Protein AF-A0A9W7DJP7-F1 (afdb_monomer)

pLDDT: mean 86.61, std 11.28, range [44.16, 97.75]

Secondary structure (DSSP, 8-state):
-TTGGGT--GGGEEEEEEEEEEPPPEEEEEEEGGGEEEEEEE--EEEEEEEEEPPP-PPPP---------HHHHHHHHHHHHHH--

Nearest PDB structures (foldseek):
  5jus-assembly1_U  TM=8.213E-01  e=7.471E-09  Saccharomyces cerevisiae
  6ylx-assembly1_P  TM=8.723E-01  e=2.632E-08  Saccharomyces cerevisiae
  7ohq-assembly1_P  TM=7.954E-01  e=4.089E-08  Saccharomyces cerevisiae S288C
  8ine-assembly1_Y  TM=7.484E-01  e=1.788E-06  Homo sapiens
  8rjd-assembly1_P  TM=6.351E-01  e=9.524E-07  Oryctolagus cuniculus

InterPro domains:
  IPR001063 Large ribosomal subunit protein uL22 [PF00237] (5-52)
  IPR005721 Large ribosomal subunit protein uL22, eukaryota/archaea [PTHR11593] (4-74)
  IPR018260 Large ribosomal subunit protein uL22, conserved site [PS00464] (27-51)
  IPR036394 Ribosomal protein uL22 superfamily [G3DSA:3.90.470.10] (1-85)
  IPR036394 Ribosomal protein uL22 superfamily [SSF54843] (4-53)

Mean predicted aligned error: 12.51 Å

Foldseek 3Di:
DVCVVVVDDPVQKDWPDKDKAWDDWDWDWDADPPRDIDTDTDTDIDIDTDIDGDDDDDDDDDDPPPDDDDPVRVVVVVVVCVVVVD

Radius of gyration: 32.15 Å; Cα contacts (8 Å, |Δi|>4): 81; chains: 1; bounding box: 70×50×75 Å

Solvent-accessible surface area (backbone atoms only — not comparable to full-atom values): 5756 Å² total; per-residue (Å²): 118,74,55,70,77,68,75,54,62,77,91,47,54,38,82,76,43,78,48,78,44,83,39,82,63,48,81,47,78,41,86,45,83,91,83,39,76,45,83,43,67,49,83,48,66,47,79,47,78,42,74,40,68,70,78,75,94,71,83,77,81,84,77,82,77,80,77,87,70,53,73,70,56,52,53,52,52,54,54,50,52,62,67,73,75,113

Sequence (86 aa):
MASQAKGLDVEKLIISHIQVNQAPKMRRRTFRAHGRINAYQSSPSHIELVLTEADAVVEKAKEEKKVRLNSRQKGRLVSQKRLTAA

Organism: Ambrosiozyma monospora (NCBI:txid43982)

Structure (mmCIF, N/CA/C/O backbone):
data_AF-A0A9W7DJP7-F1
#
_entry.id   AF-A0A9W7DJP7-F1
#
loop_
_atom_site.group_PDB
_atom_site.id
_atom_site.type_symbol
_atom_site.label_atom_id
_atom_site.label_alt_id
_atom_site.label_comp_id
_atom_site.label_asym_id
_atom_site.label_entity_id
_atom_site.label_seq_id
_atom_site.pdbx_PDB_ins_code
_atom_site.Cartn_x
_atom_site.Cartn_y
_atom_site.Cartn_z
_atom_site.occupancy
_atom_site.B_iso_or_equiv
_atom_site.auth_seq_id
_atom_site.auth_comp_id
_atom_site.auth_asym_id
_atom_site.auth_atom_id
_atom_site.pdbx_PDB_model_num
ATOM 1 N N . MET A 1 1 ? 4.041 -14.664 9.601 1.00 44.16 1 MET A N 1
ATOM 2 C CA . MET A 1 1 ? 4.297 -14.854 11.049 1.00 44.16 1 MET A CA 1
ATOM 3 C C . MET A 1 1 ? 4.031 -13.614 11.916 1.00 44.16 1 MET A C 1
ATOM 5 O O . MET A 1 1 ? 4.052 -13.743 13.129 1.00 44.16 1 MET A O 1
ATOM 9 N N . ALA A 1 2 ? 3.743 -12.426 11.362 1.00 55.78 2 ALA A N 1
ATOM 10 C CA . ALA A 1 2 ? 3.654 -11.203 12.176 1.00 55.78 2 ALA A CA 1
ATOM 11 C C . ALA A 1 2 ? 2.410 -11.093 13.091 1.00 55.78 2 ALA A C 1
ATOM 13 O O . ALA A 1 2 ? 2.475 -10.391 14.094 1.00 55.78 2 ALA A O 1
ATOM 14 N N . SER A 1 3 ? 1.296 -11.766 12.782 1.00 57.81 3 SER A N 1
ATOM 15 C CA . SER A 1 3 ? 0.061 -11.719 13.588 1.00 57.81 3 SER A CA 1
ATOM 16 C C . SER A 1 3 ? 0.115 -12.609 14.834 1.00 57.81 3 SER A C 1
ATOM 18 O O . S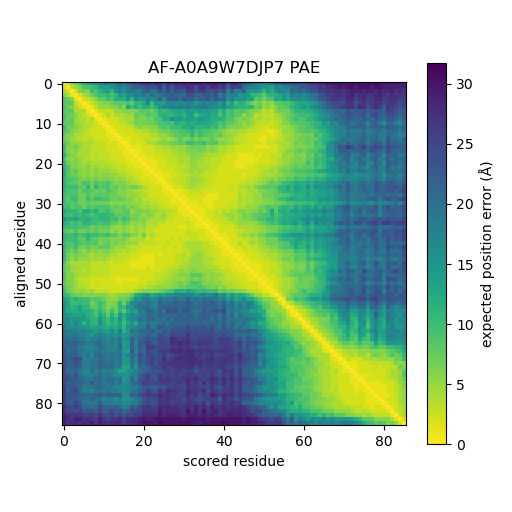ER A 1 3 ? -0.275 -12.166 15.909 1.00 57.81 3 SER A O 1
ATOM 20 N N . GLN A 1 4 ? 0.695 -13.810 14.729 1.00 57.44 4 GLN A N 1
ATOM 21 C CA . GLN A 1 4 ? 0.905 -14.705 15.880 1.00 57.44 4 GLN A CA 1
ATOM 22 C C . GLN A 1 4 ? 1.830 -14.083 16.937 1.00 57.44 4 GLN A C 1
ATOM 24 O O . GLN A 1 4 ? 1.602 -14.243 18.130 1.00 57.44 4 GLN A O 1
ATOM 29 N N . ALA A 1 5 ? 2.834 -13.311 16.509 1.00 67.31 5 ALA A N 1
ATOM 30 C CA . ALA A 1 5 ? 3.763 -12.638 17.418 1.00 67.31 5 ALA A CA 1
ATOM 31 C C . ALA A 1 5 ? 3.120 -11.498 18.232 1.00 67.31 5 ALA A C 1
ATOM 33 O O . ALA A 1 5 ? 3.665 -11.100 19.257 1.00 67.31 5 ALA A O 1
ATOM 34 N N . LYS A 1 6 ? 1.980 -10.960 17.777 1.00 77.94 6 LYS A N 1
ATOM 35 C CA . LYS A 1 6 ? 1.264 -9.858 18.438 1.00 77.94 6 LYS A CA 1
ATOM 36 C C . LYS A 1 6 ? 0.131 -10.329 19.357 1.00 77.94 6 LYS A C 1
ATOM 38 O O . LYS A 1 6 ? -0.527 -9.483 19.949 1.00 77.94 6 LYS A O 1
ATOM 43 N N . GLY A 1 7 ? -0.087 -11.642 19.478 1.00 80.25 7 GLY A N 1
ATOM 44 C CA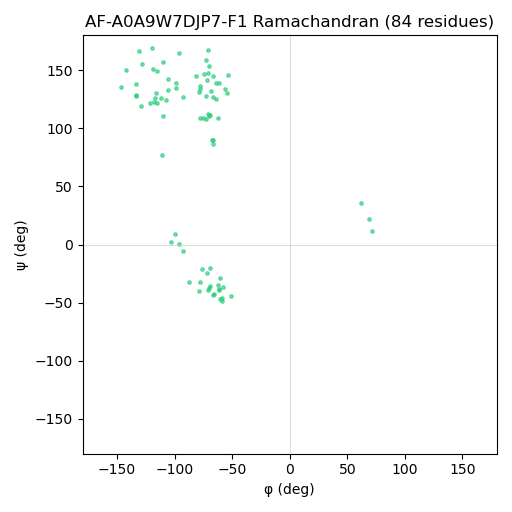 . GLY A 1 7 ? -1.137 -12.207 20.332 1.00 80.25 7 GLY A CA 1
ATOM 45 C C . GLY A 1 7 ? -2.564 -11.948 19.839 1.00 80.25 7 GLY A C 1
ATOM 46 O O . GLY A 1 7 ? -3.484 -11.985 20.646 1.00 80.25 7 GLY A O 1
ATOM 47 N N . LEU A 1 8 ? -2.737 -11.668 18.542 1.00 83.69 8 LEU A N 1
ATOM 48 C CA . LEU A 1 8 ? -4.050 -11.457 17.929 1.00 83.69 8 LEU A CA 1
ATOM 49 C C . LEU A 1 8 ? -4.714 -12.800 17.602 1.00 83.69 8 LEU A C 1
ATOM 51 O O . LEU A 1 8 ? -4.034 -13.748 17.189 1.00 83.69 8 LEU A O 1
ATOM 55 N N . ASP A 1 9 ? -6.034 -12.865 17.740 1.00 84.69 9 ASP A N 1
ATOM 56 C CA . ASP A 1 9 ? -6.826 -14.053 17.427 1.00 84.69 9 ASP A CA 1
ATOM 57 C C . ASP A 1 9 ? -6.923 -14.245 15.908 1.00 84.69 9 ASP A C 1
ATOM 59 O O . ASP A 1 9 ? -7.605 -13.498 15.205 1.00 84.69 9 ASP A O 1
ATOM 63 N N . VAL A 1 10 ? -6.227 -15.262 15.393 1.00 84.00 10 VAL A N 1
ATOM 64 C CA . VAL A 1 10 ? -6.089 -15.515 13.951 1.00 84.00 10 VAL A CA 1
ATOM 65 C C . VAL A 1 10 ? -7.441 -15.756 13.273 1.00 84.00 10 VAL A C 1
ATOM 67 O O . VAL A 1 10 ? -7.591 -15.412 12.102 1.00 84.00 10 VAL A O 1
ATOM 70 N N . GLU A 1 11 ? -8.430 -16.292 13.992 1.00 85.94 11 GLU A N 1
ATOM 71 C CA . GLU A 1 11 ? -9.759 -16.585 13.442 1.00 85.94 11 GLU A CA 1
ATOM 72 C C . GLU A 1 11 ? -10.624 -15.329 13.271 1.00 85.94 11 GLU A C 1
ATOM 74 O O . GLU A 1 11 ? -11.557 -15.325 12.469 1.00 85.94 11 GLU A O 1
ATOM 79 N N . LYS A 1 12 ? -10.303 -14.246 13.988 1.00 86.56 12 LYS A N 1
ATOM 80 C CA . LYS A 1 12 ? -11.067 -12.987 13.979 1.00 86.56 12 LYS A CA 1
ATOM 81 C C . LYS A 1 12 ? -10.418 -11.880 13.157 1.00 86.56 12 LYS A C 1
ATOM 83 O O . LYS A 1 12 ? -10.943 -10.766 13.117 1.00 86.56 12 LYS A O 1
ATOM 88 N N . LEU A 1 13 ? -9.284 -12.155 12.515 1.00 89.38 13 LEU A N 1
ATOM 89 C CA . LEU A 1 13 ? -8.591 -11.174 11.688 1.00 89.38 13 LEU A CA 1
ATOM 90 C C . LEU A 1 13 ? -9.345 -10.923 10.383 1.00 89.38 13 LEU A C 1
ATOM 92 O O . LEU A 1 13 ? -9.614 -11.836 9.604 1.00 89.38 13 LEU A O 1
ATOM 96 N N . ILE A 1 14 ? -9.596 -9.651 10.108 1.00 90.75 14 ILE A N 1
ATOM 97 C CA . ILE A 1 14 ? -10.148 -9.155 8.853 1.00 90.75 14 ILE A CA 1
ATOM 98 C C . ILE A 1 14 ? -9.158 -8.195 8.190 1.00 90.75 14 ILE A C 1
ATOM 100 O O . ILE A 1 14 ? -8.364 -7.526 8.854 1.00 90.75 14 ILE A O 1
ATOM 104 N N . ILE A 1 15 ? -9.198 -8.119 6.858 1.00 92.06 15 ILE A N 1
ATOM 105 C CA . ILE A 1 15 ? -8.438 -7.116 6.102 1.00 92.06 15 ILE A CA 1
ATOM 106 C C . ILE A 1 15 ? -9.190 -5.790 6.213 1.00 92.06 15 ILE A C 1
ATOM 108 O O . ILE A 1 15 ? -10.255 -5.638 5.618 1.00 92.06 15 ILE A O 1
ATOM 112 N N . SER A 1 16 ? -8.641 -4.834 6.960 1.00 92.94 16 SER A N 1
ATOM 113 C CA . SER A 1 16 ? -9.225 -3.493 7.094 1.00 92.94 16 SER A CA 1
ATOM 114 C C . SER A 1 16 ? -8.755 -2.540 6.007 1.00 92.94 16 SER A C 1
ATOM 116 O O . SER A 1 16 ? -9.500 -1.658 5.586 1.00 92.94 16 SER A O 1
ATOM 118 N N . HIS A 1 17 ? -7.523 -2.721 5.535 1.00 93.50 17 HIS A N 1
ATOM 119 C CA . HIS A 1 17 ? -6.945 -1.870 4.509 1.00 93.50 17 HIS A CA 1
ATOM 120 C C . HIS A 1 17 ? -6.010 -2.659 3.597 1.00 93.50 17 HIS A C 1
ATOM 122 O O . HIS A 1 17 ? -5.163 -3.429 4.057 1.00 93.50 17 HIS A O 1
ATOM 128 N N . ILE A 1 18 ? -6.149 -2.416 2.295 1.00 96.50 18 ILE A N 1
ATOM 129 C CA . ILE A 1 18 ? -5.228 -2.879 1.265 1.00 96.50 18 ILE A CA 1
ATOM 130 C C . ILE A 1 18 ? -4.911 -1.717 0.329 1.00 96.50 18 ILE A C 1
ATOM 132 O O . ILE A 1 18 ? -5.813 -1.064 -0.195 1.00 96.50 18 ILE A O 1
ATOM 136 N N . GLN A 1 19 ? -3.625 -1.478 0.102 1.00 96.81 19 GLN A N 1
ATOM 137 C CA . GLN A 1 19 ? -3.152 -0.464 -0.829 1.00 96.81 19 GLN A CA 1
ATOM 138 C C . GLN A 1 19 ? -2.054 -1.034 -1.718 1.00 96.81 19 GLN A C 1
ATOM 140 O O . GLN A 1 19 ? -1.167 -1.757 -1.265 1.00 96.81 19 GLN A O 1
ATOM 145 N N . VAL A 1 20 ? -2.120 -0.693 -3.005 1.00 97.75 20 VAL A N 1
ATOM 146 C CA . VAL A 1 20 ? -1.116 -1.083 -3.994 1.00 97.75 20 VAL A CA 1
ATOM 147 C C . VAL A 1 20 ? -0.665 0.152 -4.758 1.00 97.75 20 VAL A C 1
ATOM 149 O O . VAL A 1 20 ? -1.462 0.792 -5.441 1.00 97.75 20 VAL A O 1
ATOM 152 N N . ASN A 1 21 ? 0.625 0.466 -4.663 1.00 97.56 21 ASN A N 1
ATOM 153 C CA . ASN A 1 21 ? 1.244 1.602 -5.340 1.00 97.56 21 ASN A CA 1
ATOM 154 C C . ASN A 1 21 ? 2.266 1.119 -6.370 1.00 97.56 21 ASN A C 1
ATOM 156 O O . ASN A 1 21 ? 2.922 0.092 -6.184 1.00 97.56 21 ASN A O 1
ATOM 160 N N . GLN A 1 22 ? 2.450 1.878 -7.450 1.00 97.06 22 GLN A N 1
ATOM 161 C CA . GLN A 1 22 ? 3.496 1.576 -8.426 1.00 97.06 22 GLN A CA 1
ATOM 162 C C . GLN A 1 22 ? 4.878 1.818 -7.818 1.00 97.06 22 GLN A C 1
ATOM 164 O O . GLN A 1 22 ? 5.134 2.868 -7.233 1.00 97.06 22 GLN A O 1
ATOM 169 N N . ALA A 1 23 ? 5.772 0.849 -7.994 1.00 96.75 23 ALA A N 1
ATOM 170 C CA . ALA A 1 23 ? 7.167 0.970 -7.599 1.00 96.75 23 ALA A CA 1
ATOM 171 C C . ALA A 1 23 ? 8.034 1.405 -8.801 1.00 96.75 23 ALA A C 1
ATOM 173 O O . ALA A 1 23 ? 7.595 1.306 -9.955 1.00 96.75 23 ALA A O 1
ATOM 174 N N . PRO A 1 24 ? 9.277 1.874 -8.575 1.00 97.00 24 PRO A N 1
ATOM 175 C CA . PRO A 1 24 ? 10.169 2.278 -9.656 1.00 97.00 24 PRO A CA 1
ATOM 176 C C . PRO A 1 24 ? 10.368 1.176 -10.704 1.00 97.00 24 PRO A C 1
ATOM 178 O O . PRO A 1 24 ? 10.695 0.032 -10.383 1.00 97.00 24 PRO A O 1
ATOM 181 N N . LYS A 1 25 ? 10.197 1.526 -11.983 1.00 96.44 25 LYS A N 1
ATOM 182 C CA . LYS A 1 25 ? 10.335 0.574 -13.091 1.00 96.44 25 LYS A CA 1
ATOM 183 C C . LYS A 1 25 ? 11.779 0.104 -13.228 1.00 96.44 25 LYS A C 1
ATOM 185 O O . LYS A 1 25 ? 12.691 0.908 -13.417 1.00 96.44 25 LYS A O 1
ATOM 190 N N . MET A 1 26 ? 11.981 -1.209 -13.235 1.00 94.94 26 MET A N 1
ATOM 191 C CA . MET A 1 26 ? 13.290 -1.786 -13.540 1.00 94.94 26 MET A CA 1
ATOM 192 C C . MET A 1 26 ? 13.512 -1.778 -15.047 1.00 94.94 26 MET A C 1
ATOM 194 O O . MET A 1 26 ? 12.641 -2.213 -15.797 1.00 94.94 26 MET A O 1
ATOM 198 N N . ARG A 1 27 ? 14.673 -1.299 -15.505 1.00 94.69 27 ARG A N 1
ATOM 199 C CA . ARG A 1 27 ? 14.956 -1.115 -16.933 1.00 94.69 27 ARG A CA 1
ATOM 200 C C . ARG A 1 27 ? 15.940 -2.156 -17.458 1.00 94.69 27 ARG A C 1
ATOM 202 O O . ARG A 1 27 ? 17.074 -2.245 -17.002 1.00 94.69 27 ARG A O 1
ATOM 209 N N . ARG A 1 28 ? 15.523 -2.874 -18.497 1.00 96.12 28 ARG A N 1
ATOM 210 C CA . ARG A 1 28 ? 16.348 -3.755 -19.334 1.00 96.12 28 ARG A CA 1
ATOM 211 C C . ARG A 1 28 ? 16.311 -3.270 -20.785 1.00 96.12 28 ARG A C 1
ATOM 213 O O . ARG A 1 28 ? 15.523 -2.389 -21.141 1.00 96.12 28 ARG A O 1
ATOM 220 N N . ARG A 1 29 ? 17.184 -3.824 -21.626 1.00 96.69 29 ARG A N 1
ATOM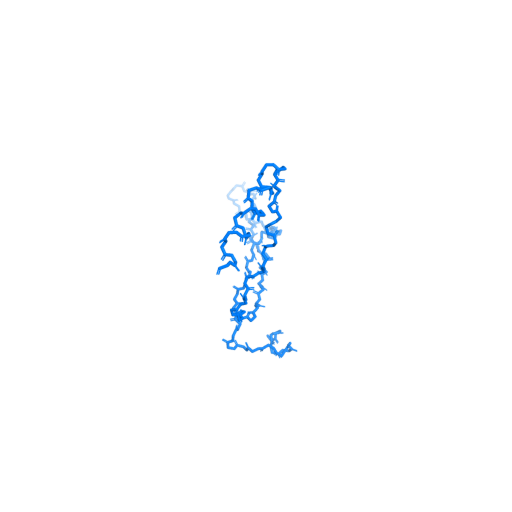 221 C CA . ARG A 1 29 ? 17.246 -3.523 -23.064 1.00 96.69 29 ARG A CA 1
ATOM 222 C C . ARG A 1 29 ? 16.669 -4.681 -23.870 1.00 96.69 29 ARG A C 1
ATOM 224 O O . ARG A 1 29 ? 16.930 -5.837 -23.548 1.00 96.69 29 ARG A O 1
ATOM 231 N N . THR A 1 30 ? 15.956 -4.357 -24.942 1.00 97.50 30 THR A N 1
ATOM 232 C CA . THR A 1 30 ? 15.570 -5.314 -25.984 1.00 97.50 30 THR A CA 1
ATOM 233 C C . THR A 1 30 ? 16.194 -4.884 -27.297 1.00 97.50 30 THR A C 1
ATOM 235 O O . THR A 1 30 ? 15.949 -3.771 -27.770 1.00 97.50 30 THR A O 1
ATOM 238 N N . PHE A 1 31 ? 16.982 -5.776 -27.886 1.00 96.81 31 PHE A N 1
ATOM 239 C CA . PHE A 1 31 ? 17.556 -5.583 -29.210 1.00 96.81 31 PHE A CA 1
ATOM 240 C C . PHE A 1 31 ? 16.496 -5.855 -30.279 1.00 96.81 31 PHE A C 1
ATOM 242 O O . PHE A 1 31 ? 15.712 -6.799 -30.165 1.00 96.81 31 PHE A O 1
ATOM 249 N N . ARG A 1 32 ? 16.430 -4.995 -31.296 1.00 96.00 32 ARG A N 1
ATOM 250 C CA . ARG A 1 32 ? 15.451 -5.053 -32.388 1.00 96.00 32 ARG A CA 1
ATOM 251 C C . ARG A 1 32 ? 16.159 -4.941 -33.738 1.00 96.00 32 ARG A C 1
ATOM 253 O O . ARG A 1 32 ? 17.327 -4.565 -33.816 1.00 96.00 32 ARG A O 1
ATOM 260 N N . ALA A 1 33 ? 15.428 -5.257 -34.806 1.00 97.12 33 ALA A N 1
ATOM 261 C CA . ALA A 1 33 ? 15.948 -5.202 -36.169 1.00 97.12 33 ALA A CA 1
ATOM 262 C C . ALA A 1 33 ? 16.565 -3.833 -36.508 1.00 97.12 33 ALA A C 1
ATOM 264 O O . ALA A 1 33 ? 16.062 -2.791 -36.064 1.00 97.12 33 ALA A O 1
ATOM 265 N N . HIS A 1 34 ? 17.616 -3.864 -37.334 1.00 97.12 34 HIS A N 1
ATOM 266 C CA . HIS A 1 34 ? 18.404 -2.703 -37.770 1.00 97.12 34 HIS A CA 1
ATOM 267 C C . HIS A 1 34 ? 19.118 -1.958 -36.626 1.00 97.12 34 HIS A C 1
ATOM 269 O O . HIS A 1 34 ? 1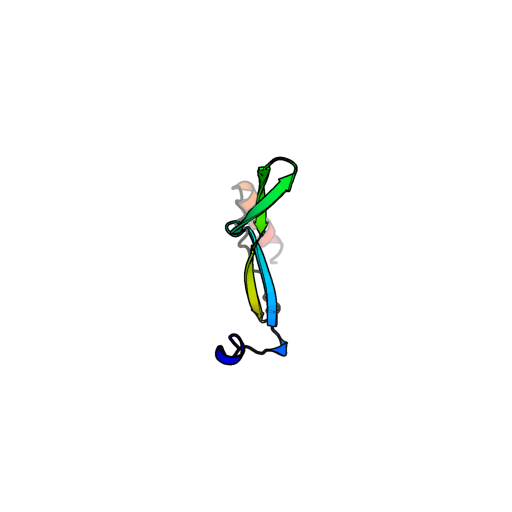9.203 -0.735 -36.640 1.00 97.12 34 HIS A O 1
ATOM 275 N N . GLY A 1 35 ? 19.597 -2.677 -35.602 1.00 95.56 35 GLY A N 1
ATOM 276 C CA . GLY A 1 35 ? 20.387 -2.087 -34.509 1.00 95.56 35 GLY A CA 1
ATOM 277 C C . GLY A 1 35 ? 19.589 -1.210 -33.536 1.00 95.56 35 GLY A C 1
ATOM 278 O O . GLY A 1 35 ? 20.171 -0.507 -32.714 1.00 95.56 35 GLY A O 1
ATOM 279 N N . ARG A 1 36 ? 18.253 -1.246 -33.597 1.00 97.25 36 ARG A N 1
ATOM 280 C CA . ARG A 1 36 ? 17.388 -0.482 -32.689 1.00 97.25 36 ARG A CA 1
ATOM 281 C C . ARG A 1 36 ? 17.406 -1.076 -31.281 1.00 97.25 36 ARG A C 1
ATOM 283 O O . ARG A 1 36 ? 17.373 -2.296 -31.109 1.00 97.25 36 ARG A O 1
ATOM 290 N N . ILE A 1 37 ? 17.382 -0.208 -30.270 1.00 97.38 37 ILE A N 1
ATOM 291 C CA . ILE A 1 37 ? 17.327 -0.598 -28.856 1.00 97.38 37 ILE A CA 1
ATOM 292 C C . ILE A 1 37 ? 16.086 0.015 -28.213 1.00 97.38 37 ILE A C 1
ATOM 294 O O . ILE A 1 37 ? 15.953 1.235 -28.155 1.00 97.38 37 ILE A O 1
ATOM 298 N N . ASN A 1 38 ? 15.220 -0.840 -27.663 1.00 95.19 38 ASN A N 1
ATOM 299 C CA . ASN A 1 38 ? 14.037 -0.425 -26.909 1.00 95.19 38 ASN A CA 1
ATOM 300 C C . ASN A 1 38 ? 14.193 -0.746 -25.418 1.00 95.19 38 ASN A C 1
ATOM 302 O O . ASN A 1 38 ? 14.957 -1.633 -25.026 1.00 95.19 38 ASN A O 1
ATOM 306 N N . ALA A 1 39 ? 13.448 -0.030 -24.577 1.00 95.12 39 ALA A N 1
ATOM 307 C CA . ALA A 1 39 ? 13.351 -0.350 -23.160 1.00 95.12 39 ALA A CA 1
ATOM 308 C C . ALA A 1 39 ? 12.392 -1.530 -22.942 1.00 95.12 39 ALA A C 1
ATOM 310 O O . ALA A 1 39 ? 11.277 -1.529 -23.458 1.00 95.12 39 ALA A O 1
ATOM 311 N N . TYR A 1 40 ? 12.813 -2.495 -22.131 1.00 94.44 40 TYR A N 1
ATOM 312 C CA . TYR A 1 40 ? 11.941 -3.498 -21.530 1.00 94.44 40 TYR A CA 1
ATOM 313 C C . TYR A 1 40 ? 11.869 -3.209 -20.043 1.00 94.44 40 TYR A C 1
ATOM 315 O O . TYR A 1 40 ? 12.883 -3.290 -19.345 1.00 94.44 40 TYR A O 1
ATOM 323 N N . GLN A 1 41 ? 10.702 -2.768 -19.590 1.00 95.62 41 GLN A N 1
ATOM 324 C CA . GLN A 1 41 ? 10.510 -2.298 -18.228 1.00 95.62 41 GLN A CA 1
ATOM 325 C C . GLN A 1 41 ? 9.614 -3.260 -17.462 1.00 95.62 41 GLN A C 1
ATOM 327 O O . GLN A 1 41 ? 8.499 -3.535 -17.898 1.00 95.62 41 GLN A O 1
ATOM 332 N N . SER A 1 42 ? 10.086 -3.732 -16.311 1.00 96.56 42 SER A N 1
ATOM 333 C CA . SER A 1 42 ? 9.204 -4.383 -15.344 1.00 96.56 42 SER A CA 1
ATOM 334 C C . SER A 1 42 ? 8.357 -3.319 -14.643 1.00 96.56 42 SER A C 1
ATOM 336 O O . SER A 1 42 ? 8.849 -2.218 -14.381 1.00 96.56 42 SER A O 1
ATOM 338 N N . SER A 1 43 ? 7.120 -3.669 -14.291 1.00 94.94 43 SER A N 1
ATOM 339 C CA . SER A 1 43 ? 6.193 -2.814 -13.536 1.00 94.94 43 SER A CA 1
ATOM 340 C C . SER A 1 43 ? 5.977 -3.381 -12.126 1.00 94.94 43 SER A C 1
ATOM 342 O O . SER A 1 43 ? 4.968 -4.042 -11.892 1.00 94.94 43 SER A O 1
ATOM 344 N N . PRO A 1 44 ? 6.936 -3.206 -11.199 1.00 97.50 44 PRO A N 1
ATOM 345 C CA . PRO A 1 44 ? 6.787 -3.668 -9.823 1.00 97.50 44 PRO A CA 1
ATOM 346 C C . PRO A 1 44 ? 5.769 -2.820 -9.043 1.00 97.50 44 PRO A C 1
ATOM 348 O O . PRO A 1 44 ? 5.365 -1.735 -9.472 1.00 97.50 44 PRO A O 1
ATOM 351 N N . SER A 1 45 ? 5.354 -3.304 -7.873 1.00 97.69 45 SER A N 1
ATOM 352 C CA . SER A 1 45 ? 4.410 -2.604 -6.995 1.00 97.69 45 SER A CA 1
ATOM 353 C C . SER A 1 45 ? 4.775 -2.778 -5.522 1.00 97.69 45 SER A C 1
ATOM 355 O O . SER A 1 45 ? 5.339 -3.801 -5.136 1.00 97.69 45 SER A O 1
ATOM 357 N N . HIS A 1 46 ? 4.446 -1.777 -4.710 1.00 97.25 46 HIS A N 1
ATOM 358 C CA . HIS A 1 46 ? 4.458 -1.853 -3.253 1.00 97.25 46 HIS A CA 1
ATOM 359 C C . HIS A 1 46 ? 3.061 -2.248 -2.783 1.00 97.25 46 HIS A C 1
ATOM 361 O O . HIS A 1 46 ? 2.086 -1.620 -3.193 1.00 97.25 46 HIS A O 1
ATOM 367 N N . ILE A 1 47 ? 2.973 -3.298 -1.969 1.00 96.56 47 ILE A N 1
ATOM 368 C CA . ILE A 1 47 ? 1.710 -3.822 -1.446 1.00 96.56 47 ILE A CA 1
ATOM 369 C C . ILE A 1 47 ? 1.720 -3.625 0.064 1.00 96.56 47 ILE A C 1
ATOM 371 O O . ILE A 1 47 ? 2.60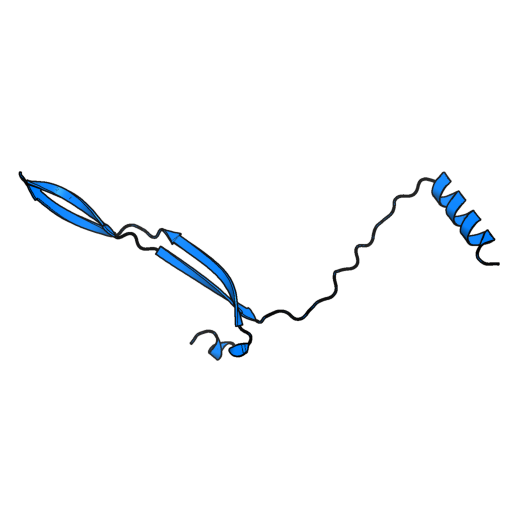4 -4.133 0.754 1.00 96.56 47 ILE A O 1
ATOM 375 N N . GLU A 1 48 ? 0.724 -2.905 0.558 1.00 96.06 48 GLU A N 1
ATOM 376 C CA . GLU A 1 48 ? 0.508 -2.640 1.974 1.00 96.06 48 GLU A CA 1
ATOM 377 C C . GLU A 1 48 ? -0.818 -3.270 2.398 1.00 96.06 48 GLU A C 1
ATOM 379 O O . GLU A 1 48 ? -1.847 -3.097 1.743 1.00 96.06 48 GLU A O 1
ATOM 384 N N . LEU A 1 49 ? -0.782 -4.031 3.490 1.00 94.25 49 LEU A N 1
ATOM 385 C CA . LEU A 1 49 ? -1.911 -4.791 4.019 1.00 94.25 49 LEU A CA 1
ATOM 386 C C . LEU A 1 49 ? -1.988 -4.558 5.525 1.00 94.25 49 LEU A C 1
ATOM 38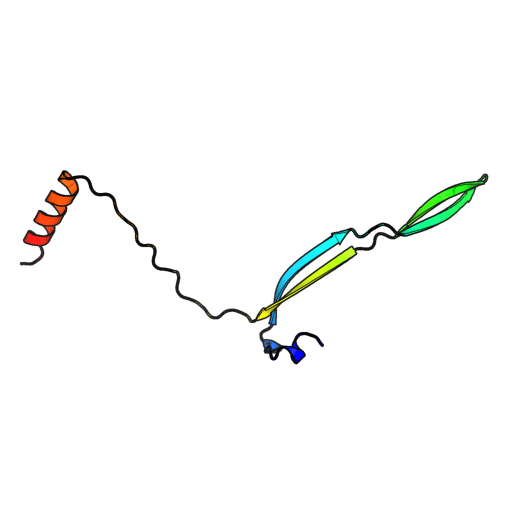8 O O . LEU A 1 49 ? -0.999 -4.757 6.235 1.00 94.25 49 LEU A O 1
ATOM 392 N N . VAL A 1 50 ? -3.165 -4.174 6.011 1.00 92.50 50 VAL A N 1
ATOM 393 C CA . VAL A 1 50 ? -3.451 -4.041 7.440 1.00 92.50 50 VAL A CA 1
ATOM 394 C C . VAL A 1 50 ? -4.542 -5.035 7.810 1.00 92.50 50 VAL A C 1
ATOM 396 O O . VAL A 1 50 ? -5.608 -5.076 7.193 1.00 92.50 50 VAL A O 1
ATOM 399 N N . LEU A 1 51 ? -4.240 -5.848 8.818 1.00 90.94 51 LEU A N 1
ATOM 400 C CA . LEU A 1 51 ? -5.172 -6.785 9.430 1.00 90.94 51 LEU A CA 1
ATOM 401 C C . LEU A 1 51 ? -5.575 -6.229 10.792 1.00 90.94 51 LEU A C 1
ATOM 403 O O . LEU A 1 51 ? -4.708 -5.826 11.571 1.00 90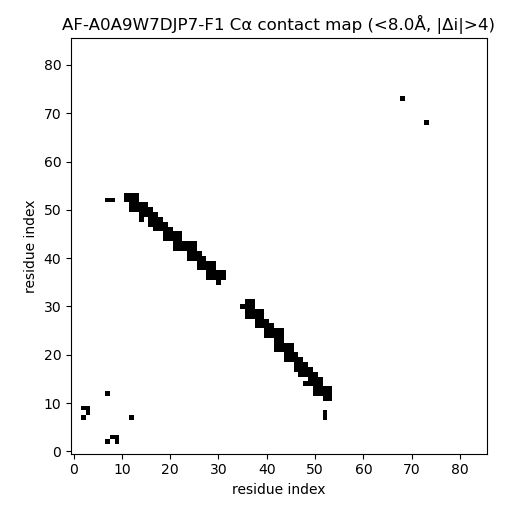.94 51 LEU A O 1
ATOM 407 N N . THR A 1 52 ? -6.868 -6.228 11.077 1.00 88.19 52 THR A N 1
ATOM 408 C CA . THR A 1 52 ? -7.427 -5.864 12.383 1.00 88.19 52 THR A CA 1
ATOM 409 C C . THR A 1 52 ? -8.361 -6.966 12.847 1.00 88.19 52 THR A C 1
ATOM 411 O O . THR A 1 52 ? -8.890 -7.716 12.031 1.00 88.19 52 THR A O 1
ATOM 414 N N . GLU A 1 53 ? -8.565 -7.087 14.151 1.00 87.62 53 GLU A N 1
ATOM 415 C CA . GLU A 1 53 ? -9.633 -7.941 14.667 1.00 87.62 53 GLU A CA 1
ATOM 416 C C . GLU A 1 53 ? -10.988 -7.296 14.370 1.00 87.62 53 GLU A C 1
ATOM 418 O O . GLU A 1 53 ? -11.100 -6.070 14.296 1.00 87.62 53 GLU A O 1
ATOM 423 N N . ALA A 1 54 ? -12.009 -8.116 14.140 1.00 82.56 54 ALA A N 1
ATOM 424 C CA . ALA A 1 54 ? -13.364 -7.620 13.958 1.00 82.56 54 ALA A CA 1
ATOM 425 C C . ALA A 1 54 ? -13.871 -6.942 15.246 1.00 82.56 54 ALA A C 1
ATOM 427 O O . ALA A 1 54 ? -13.883 -7.558 16.314 1.00 82.56 54 ALA A O 1
ATOM 428 N N . ASP A 1 55 ? -14.309 -5.685 15.132 1.00 75.50 55 ASP A N 1
ATOM 429 C CA . ASP A 1 55 ? -14.828 -4.918 16.264 1.00 75.50 55 ASP A CA 1
ATOM 430 C C . ASP A 1 55 ? -16.147 -5.496 16.797 1.00 75.50 55 ASP A C 1
ATOM 432 O O . ASP A 1 55 ? -17.020 -5.947 16.049 1.00 75.50 55 ASP A O 1
ATOM 436 N N . ALA A 1 56 ? -16.325 -5.413 18.116 1.00 72.88 56 ALA A N 1
ATOM 437 C CA . ALA A 1 56 ? -17.620 -5.629 18.747 1.00 72.88 56 ALA A CA 1
ATOM 438 C C . ALA A 1 56 ? -18.576 -4.465 18.428 1.00 72.88 56 ALA A C 1
ATOM 440 O O . ALA A 1 56 ? -18.150 -3.333 18.207 1.00 72.88 56 ALA A O 1
ATOM 441 N N . VAL A 1 57 ? -19.888 -4.719 18.437 1.00 76.19 57 VAL A N 1
ATOM 442 C CA . VAL A 1 57 ? -20.900 -3.671 18.228 1.00 76.19 57 VAL A CA 1
ATOM 443 C C . VAL A 1 57 ? -20.800 -2.640 19.357 1.00 76.19 57 VAL A C 1
ATOM 445 O O . VAL A 1 57 ? -21.155 -2.933 20.497 1.00 76.19 57 VAL A O 1
ATOM 448 N N . VAL A 1 58 ? -20.318 -1.435 19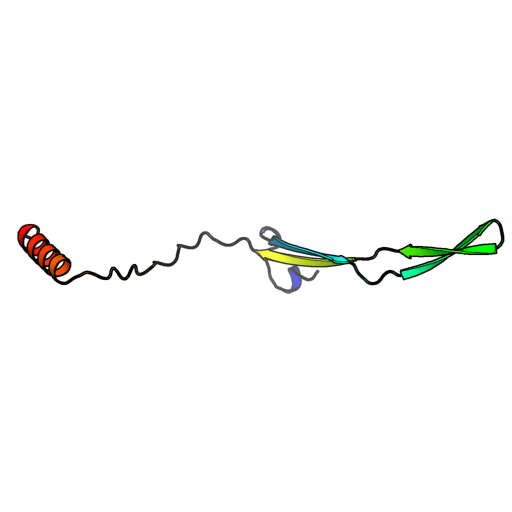.043 1.00 81.94 58 VAL A N 1
ATOM 449 C CA . VAL A 1 58 ? -20.183 -0.333 20.009 1.00 81.94 58 VAL A CA 1
ATOM 450 C C . VAL A 1 58 ? -21.359 0.636 19.874 1.00 81.94 58 VAL A C 1
ATOM 452 O O . VAL A 1 58 ? -21.789 0.962 18.764 1.00 81.94 58 VAL A O 1
ATOM 455 N N . GLU A 1 59 ? -21.891 1.119 21.000 1.00 82.31 59 GLU A N 1
ATOM 456 C CA . GLU A 1 59 ? -22.954 2.127 20.994 1.00 82.31 59 GLU A CA 1
ATOM 457 C C . GLU A 1 59 ? -22.467 3.449 20.385 1.00 82.31 59 GLU A C 1
ATOM 459 O O . GLU A 1 59 ? -21.361 3.922 20.658 1.00 82.31 59 GLU A O 1
ATOM 464 N N . LYS A 1 60 ? -23.318 4.083 19.567 1.00 83.56 60 LYS A N 1
ATOM 465 C CA . LYS A 1 60 ? -23.021 5.406 19.006 1.00 83.56 60 LYS A CA 1
ATOM 466 C C . LYS A 1 60 ? -22.863 6.433 20.126 1.00 83.56 60 LYS A C 1
ATOM 468 O O . LYS A 1 60 ? -23.666 6.478 21.058 1.00 83.56 60 LYS A O 1
ATOM 473 N N . ALA A 1 61 ? -21.879 7.318 19.978 1.00 84.75 61 ALA A N 1
ATOM 474 C CA . ALA A 1 61 ? -21.708 8.453 20.874 1.00 84.75 61 ALA A CA 1
ATOM 475 C C . ALA A 1 61 ? -22.992 9.304 20.926 1.00 84.75 61 ALA A C 1
ATOM 477 O O . ALA A 1 61 ? -23.588 9.622 19.893 1.00 84.75 61 ALA A O 1
ATOM 478 N N . LYS A 1 62 ? -23.427 9.674 22.138 1.00 82.94 62 LYS A N 1
ATOM 479 C CA . LYS A 1 62 ? -24.588 10.550 22.332 1.00 82.94 62 LYS A CA 1
ATOM 480 C C . LYS A 1 62 ? -24.236 11.955 21.852 1.00 82.94 62 LYS A C 1
ATOM 482 O O . LYS A 1 62 ? -23.437 12.647 22.476 1.00 82.94 62 LYS A O 1
ATOM 487 N N . GLU A 1 63 ? -24.853 12.391 20.760 1.00 80.69 63 GLU A N 1
ATOM 488 C CA . GLU A 1 63 ? -24.779 13.787 20.341 1.00 80.69 63 GLU A CA 1
ATOM 489 C C . GLU A 1 63 ? -25.587 14.657 21.310 1.00 80.69 63 GLU A C 1
ATOM 491 O O . GLU A 1 63 ? -26.822 14.604 21.345 1.00 80.69 63 GLU A O 1
ATOM 496 N N . GLU A 1 64 ? -24.906 15.506 22.081 1.00 77.75 64 GLU A N 1
ATOM 497 C CA . GLU A 1 64 ? -25.565 16.603 22.784 1.00 77.75 64 GLU A CA 1
ATOM 498 C C . GLU A 1 64 ? -26.074 17.622 21.760 1.00 77.75 64 GLU A C 1
ATOM 500 O O . GLU A 1 64 ? -25.390 18.579 21.385 1.00 77.75 64 GLU A O 1
ATOM 505 N N . LYS A 1 65 ? -27.313 17.437 21.298 1.00 76.81 65 LYS A N 1
ATOM 506 C CA . LYS A 1 65 ? -28.014 18.442 20.498 1.00 76.81 65 LYS A CA 1
ATOM 507 C C . LYS A 1 65 ? -28.278 19.665 21.374 1.00 76.81 65 LYS A C 1
ATOM 509 O O . LYS A 1 65 ? -29.319 19.777 22.019 1.00 76.81 65 LYS A O 1
ATOM 514 N N . LYS A 1 66 ? -27.333 20.610 21.395 1.00 75.75 66 LYS A N 1
ATOM 515 C CA . LYS A 1 66 ? -27.525 21.946 21.975 1.00 75.75 66 LYS A CA 1
ATOM 516 C C . LYS A 1 66 ? -28.556 22.705 21.143 1.00 75.75 66 LYS A C 1
ATOM 518 O O . LYS A 1 66 ? -28.220 23.453 20.227 1.00 75.75 66 LYS A O 1
ATOM 523 N N . VAL A 1 67 ? -29.833 22.512 21.463 1.00 80.00 67 VAL A N 1
ATOM 524 C CA . VAL A 1 67 ? -30.927 23.273 20.858 1.00 80.00 67 VAL A CA 1
ATOM 525 C C . VAL A 1 67 ? -30.852 24.711 21.371 1.00 80.00 67 VAL A C 1
ATOM 527 O O . VAL A 1 67 ? -31.109 24.989 22.544 1.00 80.00 67 VAL A O 1
ATOM 530 N N . ARG A 1 68 ? -30.494 25.652 20.493 1.00 81.62 68 ARG A N 1
ATOM 531 C CA . ARG A 1 68 ? -30.577 27.085 20.796 1.00 81.62 68 ARG A CA 1
ATOM 532 C C . ARG A 1 68 ? -32.039 27.521 20.724 1.00 81.62 68 ARG A C 1
ATOM 534 O O . ARG A 1 68 ? -32.615 27.588 19.645 1.00 81.62 68 ARG A O 1
ATOM 541 N N . LEU A 1 69 ? -32.625 27.814 21.883 1.00 85.25 69 LEU A N 1
ATOM 542 C CA . LEU A 1 69 ? -34.005 28.290 21.999 1.00 85.25 69 LEU A CA 1
ATOM 543 C C . LEU A 1 69 ? -34.052 29.814 22.152 1.00 85.25 69 LEU A C 1
ATOM 545 O O . LEU A 1 69 ? -33.335 30.381 22.982 1.00 85.25 69 LEU A O 1
ATOM 549 N N . ASN A 1 70 ? -34.954 30.462 21.412 1.00 86.50 70 ASN A N 1
ATOM 550 C CA . ASN A 1 70 ? -35.287 31.879 21.592 1.00 86.50 70 ASN A CA 1
ATOM 551 C C . ASN A 1 70 ? -36.119 32.084 22.884 1.00 86.50 70 ASN A C 1
ATOM 553 O O . ASN A 1 70 ? -36.762 31.153 23.375 1.00 86.50 70 ASN A O 1
ATOM 557 N N . SER A 1 71 ? -36.143 33.298 23.442 1.00 86.12 71 SER A N 1
ATOM 558 C CA . SER A 1 71 ? -36.834 33.666 24.691 1.00 86.12 71 SER A CA 1
ATOM 559 C C . SER A 1 71 ? -38.301 33.216 24.723 1.00 86.12 71 SER A C 1
ATOM 561 O O . SER A 1 71 ? -38.736 32.593 25.691 1.00 86.12 71 SER A O 1
ATOM 563 N N . ARG A 1 72 ? -39.037 33.419 23.621 1.00 84.81 72 ARG A N 1
ATOM 564 C CA . ARG A 1 72 ? -40.430 32.960 23.453 1.00 84.81 72 ARG A CA 1
ATOM 565 C C . ARG A 1 72 ? -40.576 31.437 23.535 1.00 84.81 72 ARG A C 1
ATOM 567 O O . ARG A 1 72 ? -41.523 30.938 24.136 1.00 84.81 72 ARG A O 1
ATOM 574 N N . GLN A 1 73 ? -39.633 30.691 22.960 1.00 87.19 73 GLN A N 1
ATOM 575 C CA . GLN A 1 73 ? -39.650 29.227 22.986 1.00 87.19 73 GLN A CA 1
ATOM 576 C C . GLN A 1 73 ? -39.348 28.695 24.390 1.00 87.19 73 GLN A C 1
ATOM 578 O O . GLN A 1 73 ? -40.009 27.758 24.828 1.00 87.19 73 GLN A O 1
ATOM 583 N N . LYS A 1 74 ? -38.418 29.327 25.123 1.00 86.44 74 LYS A N 1
ATOM 584 C CA . LYS A 1 74 ? -38.145 28.999 26.533 1.00 86.44 74 LYS A CA 1
ATOM 585 C C . LYS A 1 74 ? -39.380 29.220 27.407 1.00 86.44 74 LYS A C 1
ATOM 587 O O . LYS A 1 74 ? -39.742 28.328 28.167 1.00 86.44 74 LYS A O 1
ATOM 592 N N . GLY A 1 75 ? -40.059 30.361 27.249 1.00 85.50 75 GLY A N 1
ATOM 593 C CA . GLY A 1 75 ? -41.289 30.673 27.985 1.00 85.50 75 GLY A CA 1
ATOM 594 C C . GLY A 1 75 ? -42.402 29.648 27.749 1.00 85.50 75 GLY A C 1
ATOM 595 O O . GLY A 1 75 ? -42.979 29.141 28.709 1.00 85.50 75 GLY A O 1
ATOM 596 N N . ARG A 1 76 ? -42.636 29.264 26.485 1.00 87.75 76 ARG A N 1
ATOM 597 C CA . ARG A 1 76 ? -43.617 28.225 26.120 1.00 87.75 76 ARG A CA 1
ATOM 598 C C . ARG A 1 76 ? -43.280 26.856 26.716 1.00 87.75 76 ARG A C 1
ATOM 600 O O . ARG A 1 76 ? -44.170 26.126 27.128 1.00 87.75 76 ARG A O 1
ATOM 607 N N . LEU A 1 77 ? -41.999 26.500 26.759 1.00 86.75 77 LEU A N 1
ATOM 608 C CA . LEU A 1 77 ? -41.554 25.208 27.284 1.00 86.75 77 LEU A CA 1
ATOM 609 C C . LEU A 1 77 ? -41.740 25.135 28.810 1.00 86.75 77 LEU A C 1
ATOM 611 O O . LEU A 1 77 ? -42.146 24.103 29.336 1.00 86.75 77 LEU A O 1
ATOM 615 N N . VAL A 1 78 ? -41.504 26.246 29.517 1.00 87.25 78 VAL A N 1
ATOM 616 C CA . VAL A 1 78 ? -41.753 26.355 30.963 1.00 87.25 78 VAL A CA 1
ATOM 617 C C . VAL A 1 78 ? -43.247 26.282 31.278 1.00 87.25 78 VAL A C 1
ATOM 619 O O . VAL A 1 78 ? -43.624 25.575 32.209 1.00 87.25 78 VAL A O 1
ATOM 622 N N . SER A 1 79 ? -44.104 26.970 30.515 1.00 86.44 79 SER A N 1
ATOM 623 C CA . SER A 1 79 ? -45.554 26.903 30.734 1.00 86.44 79 SER A CA 1
ATOM 624 C C . SER A 1 79 ? -46.113 25.510 30.448 1.00 86.44 79 SER A C 1
ATOM 626 O O . SER A 1 79 ? -46.872 24.994 31.261 1.00 86.44 79 SER A O 1
ATOM 628 N N . GLN A 1 80 ? -45.679 24.865 29.360 1.00 85.75 80 GLN A N 1
ATOM 629 C CA . GLN A 1 80 ? -46.058 23.484 29.050 1.00 85.75 80 GLN A CA 1
ATOM 630 C C . GLN A 1 80 ? -45.646 22.523 30.166 1.00 85.75 80 GLN A C 1
ATOM 632 O O . GLN A 1 80 ? -46.493 21.788 30.655 1.00 85.75 80 GLN A O 1
ATOM 637 N N . LYS A 1 81 ? -44.394 22.594 30.642 1.00 86.88 81 LYS A N 1
ATOM 638 C CA . LYS A 1 81 ? -43.924 21.759 31.760 1.00 86.88 81 LYS A CA 1
ATOM 639 C C . LYS A 1 81 ? -44.746 21.939 33.038 1.00 86.88 81 LYS A C 1
ATOM 641 O O . LYS A 1 81 ? -44.950 20.966 33.747 1.00 86.88 81 LYS A O 1
ATOM 646 N N . ARG A 1 82 ? -45.202 23.161 33.339 1.00 83.56 82 ARG A N 1
ATOM 647 C CA . ARG A 1 82 ? -46.049 23.436 34.515 1.00 83.56 82 ARG A CA 1
ATOM 648 C C . ARG A 1 82 ? -47.445 22.832 34.389 1.00 83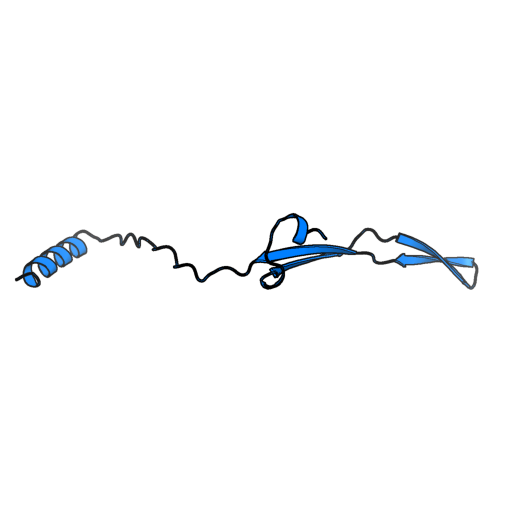.56 82 ARG A C 1
ATOM 650 O O . ARG A 1 82 ? -47.995 22.406 35.391 1.00 83.56 82 ARG A O 1
ATOM 657 N N . LEU A 1 83 ? -48.002 22.810 33.181 1.00 83.81 83 LEU A N 1
ATOM 658 C CA . LEU A 1 83 ? -49.344 22.285 32.922 1.00 83.81 83 LEU A CA 1
ATOM 659 C C . LEU A 1 83 ? -49.384 20.755 32.869 1.00 83.81 83 LEU A C 1
ATOM 661 O O . LEU A 1 83 ? -50.393 20.171 33.228 1.00 83.81 83 LEU A O 1
ATOM 665 N N . THR A 1 84 ? -48.308 20.111 32.413 1.00 80.19 84 THR A N 1
ATOM 666 C CA . THR A 1 84 ? -48.247 18.648 32.247 1.00 80.19 84 THR A CA 1
ATOM 667 C C . THR A 1 84 ? -47.677 17.900 33.454 1.00 80.19 84 THR A C 1
ATOM 669 O O . THR A 1 84 ? -47.600 16.679 33.411 1.00 80.19 84 THR A O 1
ATOM 672 N N . ALA A 1 85 ? -47.188 18.605 34.479 1.00 62.41 85 ALA A N 1
ATOM 673 C CA . ALA A 1 85 ? -46.623 18.011 35.697 1.00 62.41 85 ALA A CA 1
ATOM 674 C C . ALA A 1 85 ? -47.606 17.995 36.888 1.00 62.41 85 ALA A C 1
ATOM 676 O O . ALA A 1 85 ? -47.186 17.711 38.009 1.00 62.41 85 ALA A O 1
ATOM 677 N N . ALA A 1 86 ? -48.876 18.324 36.641 1.00 52.66 86 ALA A N 1
ATOM 678 C CA . ALA A 1 86 ? -50.008 18.110 37.543 1.00 52.66 86 ALA A CA 1
ATOM 679 C C . ALA A 1 86 ? -50.815 16.906 37.044 1.00 52.66 86 ALA A C 1
ATOM 681 O O . ALA A 1 86 ? -51.334 16.164 37.903 1.00 52.66 86 ALA A O 1
#